Protein AF-A0A554LU98-F1 (afdb_monomer_lite)

Radius of gyration: 15.17 Å; chains: 1; bounding box: 36×26×36 Å

pLDDT: mean 88.23, std 13.75, range [38.62, 98.38]

Secondary structure (DSSP, 8-state):
----HHHHHHHHHTTS-HHHHHHHHHHTTTTTS----HHHHHHHHTS-HHHHHHHHHHHHHHHHHHHHTTTTHHHHHHHHHHHHHTTS---HHHHHHHHHHHHT----HHHHHHHHHHHHHH-SHHHHS--TT-

Foldseek 3Di:
DADDLLVLLCVLLVVDDPVLSVLCCQCLVQDPLHHDQLCRVCVVVVHDSVVSVVSPVVSLVSSLVVVVVVSCVVVVVVLQVVCVVVVQEDELVVSLVVVCVVRVHPDDSNSSSSNVVSCVSNVPSVVRGPHPDD

Sequence (134 aa):
MELNINQLANKLLGILNPRQRDILEKRFGLKDSKVMTLDALGKIYGVTRERVRQIEAGAIKELSFLIKEGVLSHFLNKVSEHLKNLGGIRRETLLLADLQMLLGESSSITFDNKVKFLLSLSGAVTKNFILIGI

Structure (mmCIF, N/CA/C/O backbone):
data_AF-A0A554LU98-F1
#
_entry.id   AF-A0A554LU98-F1
#
loop_
_atom_site.group_PDB
_atom_site.id
_atom_site.type_symbol
_atom_site.label_atom_id
_atom_site.label_alt_id
_atom_site.label_comp_id
_atom_site.label_asym_id
_atom_site.label_entity_id
_atom_site.label_seq_id
_atom_site.pdbx_PDB_ins_code
_atom_site.Cartn_x
_atom_site.Cartn_y
_atom_site.Cartn_z
_atom_site.occupancy
_atom_site.B_iso_or_equiv
_atom_site.auth_seq_id
_atom_site.auth_comp_id
_atom_site.auth_asym_id
_atom_site.auth_atom_id
_atom_site.pdbx_PDB_model_num
ATOM 1 N N . MET A 1 1 ? 18.413 -13.835 -4.265 1.00 52.75 1 MET A N 1
ATOM 2 C CA . MET A 1 1 ? 17.092 -14.325 -3.818 1.00 52.75 1 MET A CA 1
ATOM 3 C C . MET A 1 1 ? 16.078 -13.859 -4.844 1.00 52.75 1 MET A C 1
ATOM 5 O O . MET A 1 1 ? 16.103 -12.686 -5.203 1.00 52.75 1 MET A O 1
ATOM 9 N N . GLU A 1 2 ? 15.284 -14.771 -5.388 1.00 75.69 2 GLU A N 1
ATOM 10 C CA . GLU A 1 2 ? 14.278 -14.454 -6.401 1.00 75.69 2 GLU A CA 1
ATOM 11 C C . GLU A 1 2 ? 13.225 -13.493 -5.826 1.00 75.69 2 GLU A C 1
ATOM 13 O O . GLU A 1 2 ? 12.864 -13.584 -4.651 1.00 75.69 2 GLU A O 1
ATOM 18 N N . LEU A 1 3 ? 12.801 -12.498 -6.609 1.00 84.56 3 LEU A N 1
ATOM 19 C CA . LEU A 1 3 ? 11.841 -11.503 -6.135 1.00 84.56 3 LEU A CA 1
ATOM 20 C C . LEU A 1 3 ? 10.433 -12.088 -6.203 1.00 84.56 3 LEU A C 1
ATOM 22 O O . LEU A 1 3 ? 9.896 -12.228 -7.295 1.00 84.56 3 LEU A O 1
ATOM 26 N N . ASN A 1 4 ? 9.818 -12.341 -5.049 1.00 90.62 4 ASN A N 1
ATOM 27 C CA . ASN A 1 4 ? 8.422 -12.751 -4.974 1.00 90.62 4 ASN A CA 1
ATOM 28 C C . ASN A 1 4 ? 7.549 -11.647 -4.349 1.00 90.62 4 ASN A C 1
ATOM 30 O O . ASN A 1 4 ? 7.735 -11.261 -3.191 1.00 90.62 4 ASN A O 1
ATOM 34 N N . ILE A 1 5 ? 6.573 -11.148 -5.114 1.00 92.19 5 ILE A N 1
ATOM 35 C CA . ILE A 1 5 ? 5.699 -10.034 -4.702 1.00 92.19 5 ILE A CA 1
ATOM 36 C C . ILE A 1 5 ? 4.785 -10.431 -3.544 1.00 92.19 5 ILE A C 1
ATOM 38 O O . ILE A 1 5 ? 4.554 -9.631 -2.636 1.00 92.19 5 ILE A O 1
ATOM 42 N N . ASN A 1 6 ? 4.298 -11.673 -3.536 1.00 91.19 6 ASN A N 1
ATOM 43 C CA . ASN A 1 6 ? 3.436 -12.178 -2.473 1.00 91.19 6 ASN A CA 1
ATOM 44 C C . ASN A 1 6 ? 4.186 -12.227 -1.137 1.00 91.19 6 ASN A C 1
ATOM 46 O O . ASN A 1 6 ? 3.680 -11.747 -0.121 1.00 91.19 6 ASN A O 1
ATOM 50 N N . GLN A 1 7 ? 5.413 -12.749 -1.143 1.00 92.38 7 GLN A N 1
ATOM 51 C CA . GLN A 1 7 ? 6.263 -12.801 0.046 1.00 92.38 7 GLN A CA 1
ATOM 52 C C . GLN A 1 7 ? 6.659 -11.401 0.527 1.00 92.38 7 GLN A C 1
ATOM 54 O O . GLN A 1 7 ? 6.595 -11.133 1.727 1.00 92.38 7 GLN A O 1
ATOM 59 N N . LEU A 1 8 ? 7.011 -10.492 -0.388 1.00 93.38 8 LEU A N 1
ATOM 60 C CA . LEU A 1 8 ? 7.369 -9.114 -0.047 1.00 93.38 8 LEU A CA 1
ATOM 61 C C . LEU A 1 8 ? 6.198 -8.365 0.606 1.00 93.38 8 LEU A C 1
ATOM 63 O O . LEU A 1 8 ? 6.371 -7.762 1.666 1.00 93.38 8 LEU A O 1
ATOM 67 N N . ALA A 1 9 ? 5.002 -8.447 0.016 1.00 93.69 9 ALA A N 1
ATOM 68 C CA . ALA A 1 9 ? 3.799 -7.837 0.576 1.00 93.69 9 ALA A CA 1
ATOM 69 C C . ALA A 1 9 ? 3.460 -8.425 1.956 1.00 93.69 9 ALA A C 1
ATOM 71 O O . ALA A 1 9 ? 3.225 -7.676 2.901 1.00 93.69 9 ALA A O 1
ATOM 72 N N . ASN A 1 10 ? 3.510 -9.753 2.106 1.00 93.31 10 ASN A N 1
ATOM 73 C CA . ASN A 1 10 ? 3.251 -10.415 3.387 1.00 93.31 10 ASN A CA 1
ATOM 74 C C . ASN A 1 10 ? 4.273 -10.038 4.466 1.00 93.31 10 ASN A C 1
ATOM 76 O O . ASN A 1 10 ? 3.890 -9.851 5.618 1.00 93.31 10 ASN A O 1
ATOM 80 N N . LYS A 1 11 ? 5.554 -9.892 4.107 1.00 93.12 11 LYS A N 1
ATOM 81 C CA . LYS A 1 11 ? 6.606 -9.452 5.032 1.00 93.12 11 LYS A CA 1
ATOM 82 C C . LYS A 1 11 ? 6.334 -8.045 5.562 1.00 93.12 11 LYS A C 1
ATOM 84 O O . LYS A 1 11 ? 6.459 -7.817 6.759 1.00 93.12 11 LYS A O 1
ATOM 89 N N . LEU A 1 12 ? 5.940 -7.119 4.685 1.00 94.25 12 LEU A N 1
ATOM 90 C CA . LEU A 1 12 ? 5.595 -5.749 5.073 1.00 94.25 12 LEU A CA 1
ATO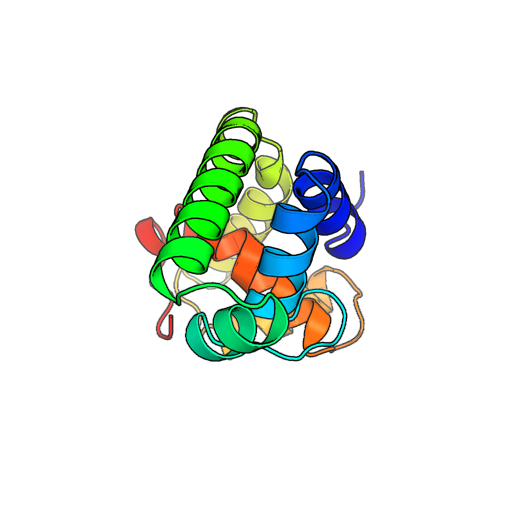M 91 C C . LEU A 1 12 ? 4.333 -5.709 5.936 1.00 94.25 12 LEU A C 1
ATOM 93 O O . LEU A 1 12 ? 4.330 -5.109 7.001 1.00 94.25 12 LEU A O 1
ATOM 97 N N . LEU A 1 13 ? 3.266 -6.384 5.513 1.00 95.38 13 LEU A N 1
ATOM 98 C CA . LEU A 1 13 ? 2.011 -6.414 6.267 1.00 95.38 13 LEU A CA 1
ATOM 99 C C . LEU A 1 13 ? 2.136 -7.162 7.601 1.00 95.38 13 LEU A C 1
ATOM 101 O O . LEU A 1 13 ? 1.357 -6.911 8.514 1.00 95.38 13 LEU A O 1
ATOM 105 N N . GLY A 1 14 ? 3.103 -8.074 7.721 1.00 95.19 14 GLY A N 1
ATOM 106 C CA . GLY A 1 14 ? 3.342 -8.873 8.920 1.00 95.19 14 GLY A CA 1
ATOM 107 C C . GLY A 1 14 ? 3.829 -8.080 10.133 1.00 95.19 14 GLY A C 1
ATOM 108 O O . GLY A 1 14 ? 3.703 -8.584 11.243 1.00 95.19 14 GLY A O 1
ATOM 109 N N . ILE A 1 15 ? 4.349 -6.861 9.947 1.00 94.69 15 ILE A N 1
ATOM 110 C CA . ILE A 1 15 ? 4.758 -6.003 11.073 1.00 94.69 15 ILE A CA 1
ATOM 111 C C . ILE A 1 15 ? 3.599 -5.222 11.694 1.00 94.69 15 ILE A C 1
ATOM 113 O O . ILE A 1 15 ? 3.714 -4.739 12.815 1.00 94.69 15 ILE A O 1
ATOM 117 N N . LEU A 1 16 ? 2.497 -5.084 10.959 1.00 97.25 16 LEU A N 1
ATOM 118 C CA . LEU A 1 16 ? 1.351 -4.302 11.386 1.00 97.25 16 LEU A CA 1
ATOM 119 C C . LEU A 1 16 ? 0.509 -5.097 12.373 1.00 97.25 16 LEU A C 1
ATOM 121 O O . LEU A 1 16 ? 0.390 -6.322 12.278 1.00 97.25 16 LEU A O 1
ATOM 125 N N . ASN A 1 17 ? -0.169 -4.388 13.274 1.00 97.44 17 ASN A N 1
ATOM 126 C CA . ASN A 1 17 ? -1.155 -5.051 14.114 1.00 97.44 17 ASN A CA 1
ATOM 127 C C . ASN A 1 17 ? -2.319 -5.609 13.259 1.00 97.44 17 ASN A C 1
ATOM 129 O O . ASN A 1 17 ? -2.574 -5.113 12.153 1.00 97.44 17 ASN A O 1
ATOM 133 N N . PRO A 1 18 ? -3.075 -6.609 13.756 1.00 97.56 18 PRO A N 1
ATOM 134 C CA . PRO A 1 18 ? -4.110 -7.275 12.964 1.00 97.56 18 PRO A CA 1
ATOM 135 C C . PRO A 1 18 ? -5.147 -6.323 12.358 1.00 97.56 18 PRO A C 1
ATOM 137 O O . PRO A 1 18 ? -5.586 -6.525 11.229 1.00 97.56 18 PRO A O 1
ATOM 140 N N . ARG A 1 19 ? -5.509 -5.251 13.075 1.00 96.88 19 ARG A N 1
ATOM 141 C CA . ARG A 1 19 ? -6.509 -4.279 12.615 1.00 96.88 19 ARG A CA 1
ATOM 142 C C . ARG A 1 19 ? -5.974 -3.396 11.490 1.00 96.88 19 ARG A C 1
ATOM 144 O O . ARG A 1 19 ? -6.683 -3.159 10.518 1.00 96.88 19 ARG A O 1
ATOM 151 N N . GLN A 1 20 ? -4.743 -2.909 11.616 1.00 97.88 20 GLN A N 1
ATOM 152 C CA . GLN A 1 20 ? -4.064 -2.149 10.565 1.00 97.88 20 GLN A CA 1
ATOM 153 C C . GLN A 1 20 ? -3.883 -2.996 9.311 1.00 97.88 20 GLN A C 1
ATOM 155 O O . GLN A 1 20 ? -4.212 -2.545 8.216 1.00 97.88 20 GLN A O 1
ATOM 160 N N . ARG A 1 21 ? -3.403 -4.232 9.482 1.00 97.81 21 ARG A N 1
ATOM 161 C CA . ARG A 1 21 ? -3.217 -5.181 8.390 1.00 97.81 21 ARG A CA 1
ATOM 162 C C . ARG A 1 21 ? -4.520 -5.433 7.638 1.00 97.81 21 ARG A C 1
ATOM 164 O O . ARG A 1 21 ? -4.534 -5.271 6.425 1.00 97.81 21 ARG A O 1
ATOM 171 N N . ASP A 1 22 ? -5.600 -5.776 8.338 1.00 97.69 22 ASP A N 1
ATOM 172 C CA . ASP A 1 22 ? -6.898 -6.058 7.709 1.00 97.69 22 ASP A CA 1
ATOM 173 C C . ASP A 1 22 ? -7.466 -4.818 6.993 1.00 97.69 22 ASP A C 1
ATOM 175 O O . ASP A 1 22 ? -7.952 -4.915 5.865 1.00 97.69 22 ASP A O 1
ATOM 179 N N . ILE A 1 23 ? -7.311 -3.623 7.586 1.00 97.44 23 ILE A N 1
ATOM 180 C CA . ILE A 1 23 ? -7.679 -2.357 6.934 1.00 97.44 23 ILE A CA 1
ATOM 181 C C . ILE A 1 23 ? -6.891 -2.152 5.638 1.00 97.44 23 ILE A C 1
ATOM 183 O O . ILE A 1 23 ? -7.510 -1.849 4.621 1.00 97.44 23 ILE A O 1
ATOM 187 N N . LEU A 1 24 ? -5.565 -2.331 5.631 1.00 97.06 24 LEU A N 1
ATOM 188 C CA . LEU A 1 24 ? -4.768 -2.173 4.408 1.00 97.06 24 LEU A CA 1
ATOM 189 C C . LEU A 1 24 ? -5.081 -3.262 3.372 1.00 97.06 24 LEU A C 1
ATOM 191 O O . LEU A 1 24 ? -5.238 -2.950 2.193 1.00 97.06 24 LEU A O 1
ATOM 195 N N . GLU A 1 25 ? -5.224 -4.522 3.791 1.00 97.25 25 GLU A N 1
ATOM 196 C CA . GLU A 1 25 ? -5.562 -5.629 2.891 1.00 97.25 25 GLU A CA 1
ATOM 197 C C . GLU A 1 25 ? -6.873 -5.358 2.143 1.00 97.25 25 GLU A C 1
ATOM 199 O O . GLU A 1 25 ? -6.912 -5.522 0.923 1.00 97.25 25 GLU A O 1
ATOM 204 N N . LYS A 1 26 ? -7.911 -4.871 2.839 1.00 97.38 26 LYS A N 1
ATOM 205 C CA . LYS A 1 26 ? -9.201 -4.502 2.230 1.00 97.38 26 LYS A CA 1
ATOM 206 C C . LYS A 1 26 ? -9.150 -3.179 1.468 1.00 97.38 26 LYS A C 1
ATOM 208 O O . LYS A 1 26 ? -9.762 -3.043 0.413 1.00 97.38 26 LYS A O 1
ATOM 213 N N . ARG A 1 27 ? -8.443 -2.170 1.984 1.00 95.94 27 ARG A N 1
ATOM 214 C CA . ARG A 1 27 ? -8.339 -0.853 1.335 1.00 95.94 27 ARG A CA 1
ATOM 215 C C . ARG A 1 27 ? -7.690 -0.969 -0.037 1.00 95.94 27 ARG A C 1
ATOM 217 O O . ARG A 1 27 ? -8.144 -0.298 -0.955 1.00 95.94 27 ARG A O 1
ATOM 224 N N . PHE A 1 28 ? -6.668 -1.811 -0.162 1.00 95.69 28 PHE A N 1
ATOM 225 C CA . PHE A 1 28 ? -5.867 -1.960 -1.375 1.00 95.69 28 PHE A CA 1
ATOM 226 C C . PHE A 1 28 ? -6.126 -3.277 -2.122 1.00 95.69 28 PHE A C 1
ATOM 228 O O . PHE A 1 28 ? -5.468 -3.533 -3.121 1.00 95.69 28 PHE A O 1
ATOM 235 N N . GLY A 1 29 ? -7.072 -4.115 -1.679 1.00 95.88 29 GLY A N 1
ATOM 236 C CA . GLY A 1 29 ? -7.423 -5.371 -2.353 1.00 95.88 29 GLY A CA 1
ATOM 237 C C . GLY A 1 29 ? -6.259 -6.365 -2.444 1.00 95.88 29 GLY A C 1
ATOM 238 O O . GLY A 1 29 ? -6.079 -7.014 -3.475 1.00 95.88 29 GLY A O 1
ATOM 239 N N . LEU A 1 30 ? -5.444 -6.462 -1.388 1.00 95.25 30 LEU A N 1
ATOM 240 C CA . LEU A 1 30 ? -4.182 -7.223 -1.370 1.00 95.25 30 LEU A CA 1
ATOM 241 C C . LEU A 1 30 ? -4.376 -8.728 -1.146 1.00 95.25 30 LEU A C 1
ATOM 243 O O . LEU A 1 30 ? -3.439 -9.505 -1.334 1.00 95.25 30 LEU A O 1
ATOM 247 N N . LYS A 1 31 ? -5.576 -9.143 -0.732 1.00 92.50 31 LYS A N 1
ATOM 248 C CA . LYS A 1 31 ? -5.901 -10.542 -0.427 1.00 92.50 31 LYS A CA 1
ATOM 249 C C . LYS A 1 31 ? -7.007 -11.105 -1.314 1.00 92.50 31 LYS A C 1
ATOM 251 O O . LYS A 1 31 ? -6.873 -12.220 -1.798 1.00 92.50 31 LYS A O 1
ATOM 256 N N . ASP A 1 32 ? -8.076 -10.345 -1.529 1.00 91.44 32 ASP A N 1
ATOM 257 C CA . ASP A 1 32 ? -9.292 -10.783 -2.226 1.00 91.44 32 ASP A CA 1
ATOM 258 C C . ASP A 1 32 ? -9.567 -10.005 -3.525 1.00 91.44 32 ASP A C 1
ATOM 260 O O . ASP A 1 32 ? -10.645 -10.126 -4.106 1.00 91.44 32 ASP A O 1
ATOM 264 N N . SER A 1 33 ? -8.599 -9.203 -3.985 1.00 92.94 33 SER A N 1
ATOM 265 C CA . SER A 1 33 ? -8.704 -8.303 -5.145 1.00 92.94 33 SER A CA 1
ATOM 266 C C . SER A 1 33 ? -9.715 -7.159 -5.006 1.00 92.94 33 SER A C 1
ATOM 268 O O . SER A 1 33 ? -9.822 -6.344 -5.924 1.00 92.94 33 SER A O 1
ATOM 270 N N . LYS A 1 34 ? -10.453 -7.055 -3.894 1.00 93.81 34 LYS A N 1
ATOM 271 C CA . LYS A 1 34 ? -11.521 -6.064 -3.728 1.00 93.81 34 LYS A CA 1
ATOM 272 C C . LYS A 1 34 ? -11.008 -4.847 -2.971 1.00 93.81 34 LYS A C 1
ATOM 274 O O . LYS A 1 34 ? -10.665 -4.919 -1.799 1.00 93.81 34 LYS A O 1
ATOM 279 N N . VAL A 1 35 ? -10.996 -3.707 -3.652 1.00 93.69 35 VAL A N 1
ATOM 280 C CA . VAL A 1 35 ? -10.653 -2.407 -3.067 1.00 93.69 35 VAL A CA 1
ATOM 281 C C . VAL A 1 35 ? -11.873 -1.848 -2.337 1.00 93.69 35 VAL A C 1
ATOM 283 O O . VAL A 1 35 ? -12.954 -1.728 -2.913 1.00 93.69 35 VAL A O 1
ATOM 286 N N . MET A 1 36 ? -11.701 -1.470 -1.073 1.00 95.69 36 MET A N 1
ATOM 287 C CA . MET A 1 36 ? -12.747 -0.844 -0.260 1.00 95.69 36 MET A CA 1
ATOM 288 C C . MET A 1 36 ? -12.447 0.628 0.006 1.00 95.69 36 MET A C 1
ATOM 290 O O . MET A 1 36 ? -11.288 1.019 0.105 1.00 95.69 36 MET A O 1
ATOM 294 N N . THR A 1 37 ? -13.478 1.459 0.161 1.00 97.06 37 THR A N 1
ATOM 295 C CA . THR A 1 37 ? -13.319 2.868 0.560 1.00 97.06 37 THR A CA 1
ATOM 296 C C . THR A 1 37 ? -13.200 3.004 2.080 1.00 97.06 37 THR A C 1
ATOM 298 O O . THR A 1 37 ? -13.650 2.139 2.831 1.00 97.06 37 THR A O 1
ATOM 301 N N . LEU A 1 38 ? -12.652 4.129 2.555 1.00 96.69 38 LEU A N 1
ATOM 302 C CA . LEU A 1 38 ? -12.612 4.451 3.989 1.00 96.69 38 LEU A CA 1
ATOM 303 C C . LEU A 1 38 ? -14.009 4.450 4.635 1.00 96.69 38 LEU A C 1
ATOM 305 O O . LEU A 1 38 ? -14.148 4.060 5.789 1.00 96.69 38 LEU A O 1
ATOM 309 N N . ASP A 1 39 ? -15.033 4.884 3.895 1.00 97.81 39 ASP A N 1
ATOM 310 C CA . ASP A 1 39 ? -16.423 4.887 4.366 1.00 97.81 39 ASP A CA 1
ATOM 311 C C . ASP A 1 39 ? -16.975 3.463 4.518 1.00 97.81 39 ASP A C 1
ATOM 313 O O . ASP A 1 39 ? -17.535 3.118 5.557 1.00 97.81 39 ASP A O 1
ATOM 317 N N . ALA A 1 40 ? -16.744 2.601 3.520 1.00 98.06 40 ALA A N 1
ATOM 318 C CA . ALA A 1 40 ? -17.157 1.201 3.575 1.00 98.06 40 ALA A CA 1
ATOM 319 C C . ALA A 1 40 ? -16.475 0.452 4.731 1.00 98.06 40 ALA A C 1
ATOM 321 O O . ALA A 1 40 ? -17.127 -0.295 5.459 1.00 98.06 40 ALA A O 1
ATOM 322 N N . LEU A 1 41 ? -15.180 0.696 4.947 1.00 98.00 41 LEU A N 1
ATOM 323 C CA . LEU A 1 41 ? -14.455 0.150 6.094 1.00 98.00 41 LEU A CA 1
ATOM 324 C C . LEU A 1 41 ? -14.985 0.718 7.416 1.00 98.00 41 LEU A C 1
ATOM 326 O O . LEU A 1 41 ? -15.139 -0.031 8.375 1.00 98.00 41 LEU A O 1
ATOM 330 N N . GLY A 1 42 ? -15.324 2.009 7.466 1.00 98.06 42 GLY A N 1
ATOM 331 C CA . GLY A 1 42 ? -15.927 2.628 8.647 1.00 98.06 42 GLY A CA 1
ATOM 332 C C . GLY A 1 42 ? -17.201 1.901 9.073 1.00 98.06 42 GLY A C 1
ATOM 333 O O . GLY A 1 42 ? -17.332 1.507 10.231 1.00 98.06 42 GLY A O 1
ATOM 334 N N . LYS A 1 43 ? -18.077 1.605 8.106 1.00 98.12 43 LYS A N 1
ATOM 335 C CA . LYS A 1 43 ? -19.298 0.813 8.323 1.00 98.12 43 LYS A CA 1
ATOM 336 C C . LYS A 1 43 ? -1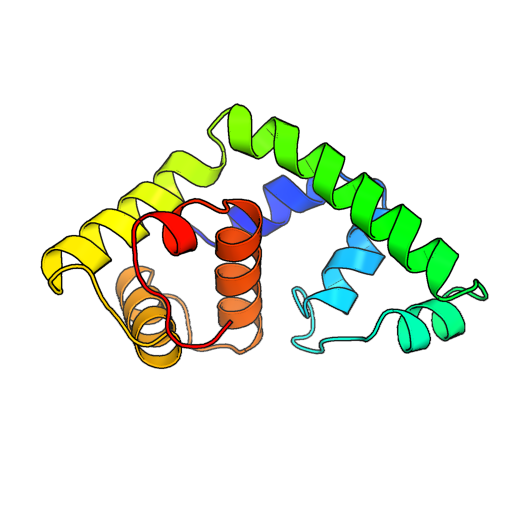8.994 -0.602 8.827 1.00 98.12 43 LYS A C 1
ATOM 338 O O . LYS A 1 43 ? -19.621 -1.035 9.785 1.00 98.12 43 LYS A O 1
ATOM 343 N N . ILE A 1 44 ? -18.011 -1.295 8.242 1.00 96.94 44 ILE A N 1
ATOM 344 C CA . ILE A 1 44 ? -17.621 -2.660 8.650 1.00 96.94 44 ILE A CA 1
ATOM 345 C C . ILE A 1 44 ? -17.114 -2.713 10.093 1.00 96.94 44 ILE A C 1
ATOM 347 O O . ILE A 1 44 ? -17.477 -3.618 10.837 1.00 96.94 44 ILE A O 1
ATOM 351 N N . TYR A 1 45 ? -16.274 -1.759 10.498 1.00 97.06 45 TYR A N 1
ATOM 352 C CA . TYR A 1 45 ? -15.672 -1.759 11.836 1.00 97.06 45 TYR A CA 1
ATOM 353 C C . TYR A 1 45 ? -16.470 -0.959 12.872 1.00 97.06 45 TYR A C 1
ATOM 355 O O . TYR A 1 45 ? -15.981 -0.793 13.991 1.00 97.06 45 TYR A O 1
ATOM 363 N N . GLY A 1 46 ? -17.643 -0.421 12.516 1.00 97.81 46 GLY A N 1
ATOM 364 C CA . GLY A 1 46 ? -18.452 0.410 13.411 1.00 97.81 46 GLY A CA 1
ATOM 365 C C . GLY A 1 46 ? -17.741 1.690 13.864 1.00 97.81 46 GLY A C 1
ATOM 366 O O . GLY A 1 46 ? -17.877 2.103 15.012 1.00 97.81 46 GLY A O 1
ATOM 367 N N . VAL A 1 47 ? -16.934 2.303 12.992 1.00 97.94 47 VAL A N 1
ATOM 368 C CA . VAL A 1 47 ? -16.190 3.537 13.285 1.00 97.94 47 VAL A CA 1
ATOM 369 C C . VAL A 1 47 ? -16.389 4.585 12.196 1.00 97.94 47 VAL A C 1
ATOM 371 O O . VAL A 1 47 ? -16.798 4.294 11.076 1.00 97.94 47 VAL A O 1
ATOM 374 N N . THR A 1 48 ? -16.060 5.836 12.504 1.00 98.25 48 THR A N 1
ATOM 375 C CA . THR A 1 48 ? -16.126 6.908 11.508 1.00 98.25 48 THR A CA 1
ATOM 376 C C . THR A 1 48 ? -15.090 6.704 10.400 1.00 98.25 48 THR A C 1
ATOM 378 O O . THR A 1 48 ? -14.012 6.142 10.619 1.00 98.25 48 THR A O 1
ATOM 381 N N . ARG A 1 49 ? -15.376 7.249 9.210 1.00 98.25 49 ARG A N 1
ATOM 382 C CA . ARG A 1 49 ? -14.418 7.338 8.094 1.00 98.25 49 ARG A CA 1
ATOM 383 C C . ARG A 1 49 ? -13.068 7.911 8.544 1.00 98.25 49 ARG A C 1
ATOM 385 O O . ARG A 1 49 ? -12.017 7.410 8.153 1.00 98.25 49 ARG A O 1
ATOM 392 N N . GLU A 1 50 ? -13.102 8.945 9.383 1.00 98.12 50 GLU A N 1
ATOM 393 C CA . GLU A 1 50 ? -11.899 9.595 9.904 1.00 98.12 50 GLU A CA 1
ATOM 394 C C . GLU A 1 50 ? -11.087 8.662 10.806 1.00 98.12 50 GLU A C 1
ATOM 396 O O . GLU A 1 50 ? -9.861 8.621 10.712 1.00 98.12 50 GLU A O 1
ATOM 401 N N . ARG A 1 51 ? -11.748 7.833 11.622 1.00 98.06 51 ARG A N 1
ATOM 402 C CA . ARG A 1 51 ? -11.043 6.843 12.436 1.00 98.06 51 ARG A CA 1
ATOM 403 C C . ARG A 1 51 ? -10.322 5.806 11.576 1.00 98.06 51 ARG A C 1
ATOM 405 O O . ARG A 1 51 ? -9.192 5.449 11.899 1.00 98.06 51 ARG A O 1
ATOM 412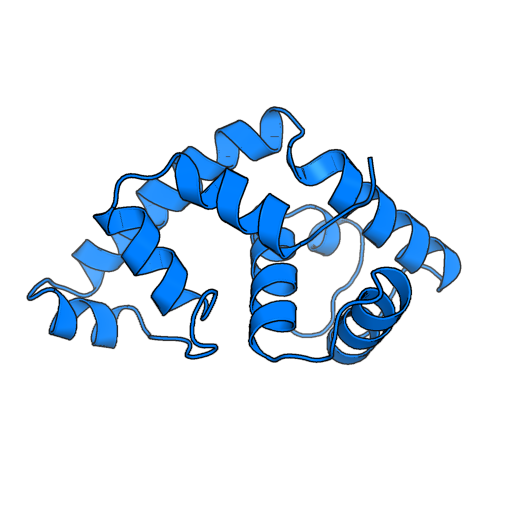 N N . VAL A 1 52 ? -10.928 5.352 10.476 1.00 98.31 52 VAL A N 1
ATOM 413 C CA . VAL A 1 52 ? -10.247 4.460 9.518 1.00 98.31 52 VAL A CA 1
ATOM 414 C C . VAL A 1 52 ? -9.045 5.161 8.889 1.00 98.31 52 VAL A C 1
ATOM 416 O O . VAL A 1 52 ? -7.963 4.581 8.859 1.00 98.31 52 VAL A O 1
ATOM 419 N N . ARG A 1 53 ? -9.198 6.424 8.465 1.00 97.56 53 ARG A N 1
ATOM 420 C CA . ARG A 1 53 ? -8.102 7.224 7.893 1.00 97.56 53 ARG A CA 1
ATOM 421 C C . ARG A 1 53 ? -6.910 7.331 8.847 1.00 97.56 53 ARG A C 1
ATOM 423 O O . ARG A 1 53 ? -5.768 7.208 8.418 1.00 97.56 53 ARG A O 1
ATOM 430 N N . GLN A 1 54 ? -7.165 7.540 10.138 1.00 98.38 54 GLN A N 1
ATOM 431 C CA . GLN A 1 54 ? -6.116 7.589 11.161 1.00 98.38 54 GLN A CA 1
ATOM 432 C C . GLN A 1 54 ? -5.379 6.253 11.299 1.00 98.38 54 GLN A C 1
ATOM 434 O O . GLN A 1 54 ? -4.155 6.242 11.407 1.00 98.38 54 GLN A O 1
ATOM 439 N N . ILE A 1 55 ? -6.109 5.132 11.284 1.00 98.00 55 ILE A N 1
ATOM 440 C CA . ILE A 1 55 ? -5.502 3.798 11.375 1.00 98.00 55 ILE A CA 1
ATOM 441 C C . ILE A 1 55 ? -4.664 3.502 10.125 1.00 98.00 55 ILE A C 1
ATOM 443 O O . ILE A 1 55 ? -3.534 3.036 10.257 1.00 98.00 55 ILE A O 1
ATOM 447 N N . GLU A 1 56 ? -5.179 3.826 8.935 1.00 96.44 56 GLU A N 1
ATOM 448 C CA . GLU A 1 56 ? -4.451 3.712 7.664 1.00 96.44 56 GLU A CA 1
ATOM 449 C C . GLU A 1 56 ? -3.160 4.543 7.694 1.00 96.44 56 GLU A C 1
ATOM 451 O O . GLU A 1 56 ? -2.082 4.019 7.424 1.00 96.44 56 GLU A O 1
ATOM 456 N N . ALA A 1 57 ? -3.239 5.813 8.106 1.00 95.38 57 ALA A N 1
ATOM 457 C CA . ALA A 1 57 ? -2.075 6.689 8.207 1.00 95.38 57 ALA A CA 1
ATOM 458 C C . ALA A 1 57 ? -1.033 6.170 9.213 1.00 95.38 57 ALA A C 1
ATOM 460 O O . ALA A 1 57 ? 0.167 6.236 8.944 1.00 95.38 57 ALA A O 1
ATOM 461 N N . GLY A 1 58 ? -1.475 5.625 10.352 1.00 96.00 58 GLY A N 1
ATOM 462 C CA . GLY A 1 58 ? -0.594 4.973 11.322 1.00 96.00 58 GLY A CA 1
ATOM 463 C C . GLY A 1 58 ? 0.126 3.764 10.724 1.00 96.00 58 GLY A C 1
ATOM 464 O O . GLY A 1 58 ? 1.344 3.659 10.840 1.00 96.00 58 GLY A O 1
ATOM 465 N N . ALA A 1 59 ? -0.603 2.909 10.004 1.00 96.62 59 ALA A N 1
ATOM 466 C CA . ALA A 1 59 ? -0.036 1.740 9.340 1.00 96.62 59 ALA A CA 1
ATOM 467 C C . ALA A 1 59 ? 0.988 2.127 8.259 1.00 96.62 59 ALA A C 1
ATOM 469 O O . ALA A 1 59 ? 2.095 1.599 8.232 1.00 96.62 59 ALA A O 1
ATOM 470 N N . ILE A 1 60 ? 0.662 3.101 7.401 1.00 94.25 60 ILE A N 1
ATOM 471 C CA . ILE A 1 60 ? 1.588 3.608 6.375 1.00 94.25 60 ILE A CA 1
ATOM 472 C C . ILE A 1 60 ? 2.849 4.190 7.024 1.00 94.25 60 ILE A C 1
ATOM 474 O O . ILE A 1 60 ? 3.956 3.967 6.533 1.00 94.25 60 ILE A O 1
ATOM 478 N N . LYS A 1 61 ? 2.709 4.903 8.149 1.00 93.56 61 LYS A N 1
ATOM 479 C CA . LYS A 1 61 ? 3.853 5.434 8.898 1.00 93.56 61 LYS A CA 1
ATOM 480 C C . LYS A 1 61 ? 4.759 4.311 9.404 1.00 93.56 61 LYS A C 1
ATOM 482 O O . LYS A 1 61 ? 5.972 4.428 9.255 1.00 93.56 61 LYS A O 1
ATOM 487 N N . GLU A 1 62 ? 4.202 3.231 9.942 1.00 94.19 62 GLU A N 1
ATOM 488 C CA . GLU A 1 62 ? 4.976 2.056 10.364 1.00 94.19 62 GLU A CA 1
ATOM 489 C C . GLU A 1 62 ? 5.707 1.397 9.185 1.00 94.19 62 GLU A C 1
ATOM 491 O O . GLU A 1 62 ? 6.917 1.176 9.249 1.00 94.19 62 GLU A O 1
ATOM 496 N N . LEU A 1 63 ? 5.014 1.191 8.060 1.00 94.19 63 LEU A N 1
ATOM 497 C CA . LEU A 1 63 ? 5.627 0.659 6.840 1.00 94.19 63 LEU A CA 1
ATOM 498 C C . LEU A 1 63 ? 6.750 1.563 6.310 1.00 94.19 63 LEU A C 1
ATOM 500 O O . LEU A 1 63 ? 7.750 1.060 5.800 1.00 94.19 63 LEU A O 1
ATOM 504 N N . SER A 1 64 ? 6.631 2.887 6.462 1.00 90.50 64 SER A N 1
ATOM 505 C CA . SER A 1 64 ? 7.638 3.843 5.983 1.00 90.50 64 SER A CA 1
ATOM 506 C C . SER A 1 64 ? 9.024 3.636 6.599 1.00 90.50 64 SER A C 1
ATOM 508 O O . SER A 1 64 ? 10.025 3.905 5.936 1.00 90.50 64 SER A O 1
ATOM 510 N N . PHE A 1 65 ? 9.106 3.120 7.830 1.00 89.69 65 PHE A N 1
ATOM 511 C CA . PHE A 1 65 ? 10.389 2.794 8.451 1.00 89.69 65 PHE A CA 1
ATOM 512 C C . PHE A 1 65 ? 11.073 1.641 7.714 1.00 89.69 65 PHE A C 1
ATOM 514 O O . PHE A 1 65 ? 12.226 1.772 7.325 1.00 89.69 65 PHE A O 1
ATOM 521 N N . LEU A 1 66 ? 10.347 0.569 7.391 1.00 89.19 66 LEU A N 1
ATOM 522 C CA . LEU A 1 66 ? 10.900 -0.563 6.634 1.00 89.19 66 LEU A CA 1
ATOM 523 C C . LEU A 1 66 ? 11.358 -0.184 5.224 1.00 89.19 66 LEU A C 1
ATOM 525 O O . LEU A 1 66 ? 12.303 -0.759 4.686 1.00 89.19 66 LEU A O 1
ATOM 529 N N . ILE A 1 67 ? 10.678 0.780 4.607 1.00 87.38 67 ILE A N 1
ATOM 530 C CA . ILE A 1 67 ? 11.056 1.278 3.284 1.00 87.38 67 ILE A CA 1
ATOM 531 C C . ILE A 1 67 ? 12.401 2.002 3.359 1.00 87.38 67 ILE A C 1
ATOM 533 O O . ILE A 1 67 ? 13.239 1.798 2.482 1.00 87.38 67 ILE A O 1
ATOM 537 N N . LYS A 1 68 ? 12.633 2.787 4.422 1.00 87.31 68 LYS A N 1
ATOM 538 C CA . LYS A 1 68 ? 13.927 3.438 4.686 1.00 87.31 68 LYS A CA 1
ATOM 539 C C . LYS A 1 68 ? 15.038 2.426 4.957 1.00 87.31 68 LYS A C 1
ATOM 541 O O . LYS A 1 68 ? 16.142 2.621 4.469 1.00 87.31 68 LYS A O 1
ATOM 546 N N . GLU A 1 69 ? 14.716 1.312 5.612 1.00 89.56 69 GLU A N 1
ATOM 547 C CA . GLU A 1 69 ? 15.629 0.172 5.799 1.00 89.56 69 GLU A CA 1
ATOM 548 C C . GLU A 1 69 ? 15.889 -0.628 4.504 1.00 89.56 69 GLU A C 1
ATOM 550 O O . GLU A 1 69 ? 16.547 -1.666 4.514 1.00 89.56 69 GLU A O 1
ATOM 555 N N . GLY A 1 70 ? 15.360 -0.186 3.359 1.00 89.94 70 GLY A N 1
ATOM 556 C CA . GLY A 1 70 ? 15.675 -0.774 2.062 1.00 89.94 70 GLY A CA 1
ATOM 557 C C . GLY A 1 70 ? 14.956 -2.090 1.773 1.00 89.94 70 GLY A C 1
ATOM 558 O O . GLY A 1 70 ? 15.334 -2.781 0.828 1.00 89.94 70 GLY A O 1
ATOM 559 N N . VAL A 1 71 ? 13.886 -2.437 2.500 1.00 91.19 71 VAL A N 1
ATOM 560 C CA . VAL A 1 71 ? 13.115 -3.675 2.251 1.00 91.19 71 VAL A CA 1
ATOM 561 C C . VAL A 1 71 ? 12.562 -3.733 0.819 1.00 91.19 71 VAL A C 1
ATOM 563 O O . VAL A 1 71 ? 12.484 -4.811 0.231 1.00 91.19 71 VAL A O 1
ATOM 566 N N . LEU A 1 72 ? 12.227 -2.580 0.229 1.00 91.31 72 LEU A N 1
ATOM 567 C CA . LEU A 1 72 ? 11.757 -2.476 -1.157 1.00 91.31 72 LEU A CA 1
ATOM 568 C C . LEU A 1 72 ? 12.879 -2.341 -2.197 1.00 91.31 72 LEU A C 1
ATOM 570 O O . LEU A 1 72 ? 12.585 -2.379 -3.388 1.00 91.31 72 LEU A O 1
ATOM 574 N N . SER A 1 73 ? 14.143 -2.189 -1.793 1.00 91.06 73 SER A N 1
ATOM 575 C CA . SER A 1 73 ? 15.251 -1.847 -2.703 1.00 91.06 73 SER A CA 1
ATOM 576 C C . SER A 1 73 ? 15.359 -2.796 -3.898 1.00 91.06 73 SER A C 1
ATOM 578 O O . SER A 1 73 ? 15.401 -2.345 -5.037 1.00 91.06 73 SER A O 1
ATOM 580 N N . HIS A 1 74 ? 15.310 -4.108 -3.665 1.00 91.75 74 HIS A N 1
ATOM 581 C CA . HIS A 1 74 ? 15.384 -5.105 -4.733 1.00 91.75 74 HIS A CA 1
ATOM 582 C C . HIS A 1 74 ? 14.215 -4.991 -5.727 1.00 91.75 74 HIS A C 1
ATOM 584 O O . HIS A 1 74 ? 14.431 -5.041 -6.936 1.00 91.75 74 HIS A O 1
ATOM 590 N N . PHE A 1 75 ? 12.990 -4.777 -5.232 1.00 92.44 75 PHE A N 1
ATOM 591 C CA . PHE A 1 75 ? 11.816 -4.549 -6.080 1.00 92.44 75 PHE A CA 1
ATOM 592 C C . PHE A 1 75 ? 11.955 -3.261 -6.896 1.00 92.44 75 PHE A C 1
ATOM 594 O O . PHE A 1 75 ? 11.785 -3.281 -8.113 1.00 92.44 75 PHE A O 1
ATOM 601 N N . LEU A 1 76 ? 12.327 -2.155 -6.250 1.00 90.75 76 LEU A N 1
ATOM 602 C CA . LEU A 1 76 ? 12.462 -0.853 -6.903 1.00 90.75 76 LEU A CA 1
ATOM 603 C C . LEU A 1 76 ? 13.596 -0.830 -7.926 1.00 90.75 76 LEU A C 1
ATOM 605 O O . LEU A 1 76 ? 13.447 -0.197 -8.968 1.00 90.75 76 LEU A O 1
ATOM 609 N N . ASN A 1 77 ? 14.692 -1.542 -7.664 1.00 90.94 77 ASN A N 1
ATOM 610 C CA . ASN A 1 77 ? 15.794 -1.688 -8.608 1.00 90.94 77 ASN A CA 1
ATOM 611 C C . ASN A 1 77 ? 15.340 -2.438 -9.859 1.00 90.94 77 ASN A C 1
ATOM 613 O O . ASN A 1 77 ? 15.553 -1.926 -10.952 1.00 90.94 77 ASN A O 1
ATOM 617 N N . LYS A 1 78 ? 14.628 -3.567 -9.711 1.00 91.19 78 LYS A N 1
ATOM 618 C CA . LYS A 1 78 ? 14.064 -4.292 -10.862 1.00 91.19 78 LYS A CA 1
ATOM 619 C C . LYS A 1 78 ? 13.112 -3.424 -11.683 1.00 91.19 78 LYS A C 1
ATOM 621 O O . LYS A 1 78 ? 13.216 -3.387 -12.904 1.00 91.19 78 LYS A O 1
ATOM 626 N N . VAL A 1 79 ? 12.204 -2.701 -11.022 1.00 90.81 79 VAL A N 1
ATOM 627 C CA . VAL A 1 79 ? 11.270 -1.792 -11.709 1.00 90.81 79 VAL A CA 1
ATOM 628 C C . VAL A 1 79 ? 12.029 -0.676 -12.431 1.00 90.81 79 VAL A C 1
ATOM 630 O O . VAL A 1 79 ? 11.743 -0.387 -13.588 1.00 90.81 79 VAL A O 1
ATOM 633 N N . SER A 1 80 ? 13.015 -0.064 -11.775 1.00 89.88 80 SER A N 1
ATOM 634 C CA . SER A 1 80 ? 13.792 1.043 -12.345 1.00 89.88 80 SER A CA 1
ATOM 635 C C . SER A 1 80 ? 14.665 0.599 -13.517 1.00 89.88 80 SER A C 1
ATOM 637 O O . SER A 1 80 ? 14.780 1.327 -14.496 1.00 89.88 80 SER A O 1
ATOM 639 N N . GLU A 1 81 ? 15.286 -0.574 -13.429 1.00 90.69 81 GLU A N 1
ATOM 640 C CA . GLU A 1 81 ? 16.0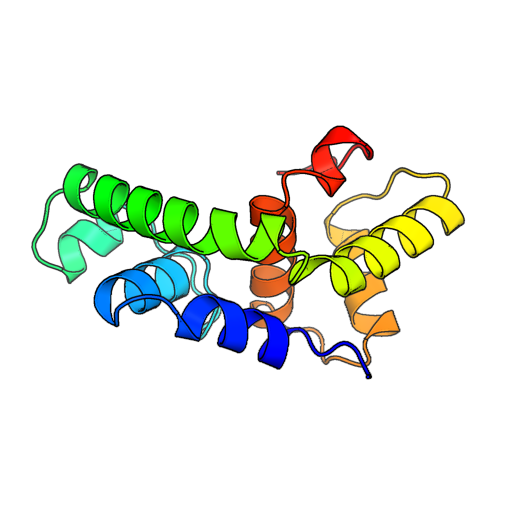73 -1.174 -14.508 1.00 90.69 81 GLU A CA 1
ATOM 641 C C . GLU A 1 81 ? 15.194 -1.478 -15.721 1.00 90.69 81 GLU A C 1
ATOM 643 O O . GLU A 1 81 ? 15.517 -1.074 -16.837 1.00 90.69 81 GLU A O 1
ATOM 648 N N . HIS A 1 82 ? 14.026 -2.081 -15.492 1.00 90.94 82 HIS A N 1
ATOM 649 C CA . HIS A 1 82 ? 13.056 -2.337 -16.551 1.00 90.94 82 HIS A CA 1
ATOM 650 C C . HIS A 1 82 ? 12.581 -1.046 -17.228 1.00 90.94 82 HIS A C 1
ATOM 652 O O . HIS A 1 82 ? 12.599 -0.939 -18.451 1.00 90.94 82 HIS A O 1
ATOM 658 N N . LEU A 1 83 ? 12.226 -0.023 -16.445 1.00 90.12 83 LEU A N 1
ATOM 659 C CA . LEU A 1 83 ? 11.835 1.277 -16.992 1.00 90.12 83 LEU A CA 1
ATOM 660 C C . LEU A 1 83 ? 12.968 1.921 -17.794 1.00 90.12 83 LEU A C 1
ATOM 662 O O . LEU A 1 83 ? 12.708 2.428 -18.881 1.00 90.12 83 LEU A O 1
ATOM 666 N N . LYS A 1 84 ? 14.217 1.872 -17.314 1.00 90.25 84 LYS A N 1
ATOM 667 C CA . LYS A 1 84 ? 15.385 2.387 -18.052 1.00 90.25 84 LYS A CA 1
ATOM 668 C C . LYS A 1 84 ? 15.556 1.696 -19.404 1.00 90.25 84 LYS A C 1
ATOM 670 O O . LYS A 1 84 ? 15.768 2.386 -20.398 1.00 90.25 84 LYS A O 1
ATOM 675 N N . ASN A 1 85 ? 15.381 0.377 -19.459 1.00 90.44 85 ASN A N 1
ATOM 676 C CA . ASN A 1 85 ? 15.450 -0.3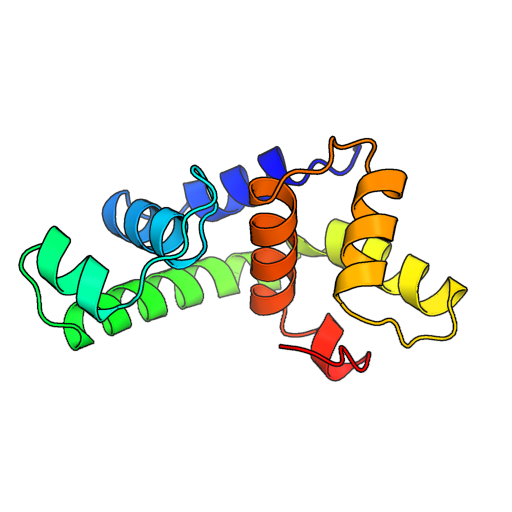91 -20.706 1.00 90.44 85 ASN A CA 1
ATOM 677 C C . ASN A 1 85 ? 14.349 0.000 -21.708 1.00 90.44 85 ASN A C 1
ATOM 679 O O . ASN A 1 85 ? 14.510 -0.190 -22.909 1.00 90.44 85 ASN A O 1
ATOM 683 N N . LEU A 1 86 ? 13.251 0.587 -21.223 1.00 88.38 86 LEU A N 1
ATOM 684 C CA . LEU A 1 86 ? 12.129 1.080 -22.024 1.00 88.38 86 LEU A CA 1
ATOM 685 C C . LEU A 1 86 ? 12.155 2.602 -22.262 1.00 88.38 86 LEU A C 1
ATOM 687 O O . LEU A 1 86 ? 11.156 3.166 -22.705 1.00 88.38 86 LEU A O 1
ATOM 691 N N . GLY A 1 87 ? 13.263 3.288 -21.961 1.00 85.56 87 GLY A N 1
ATOM 692 C CA . GLY A 1 87 ? 13.389 4.740 -22.156 1.00 85.56 87 GLY A CA 1
ATOM 693 C C . GLY A 1 87 ? 12.821 5.598 -21.017 1.00 85.56 87 GLY A C 1
ATOM 694 O O . GLY A 1 87 ? 12.650 6.803 -21.174 1.00 85.56 87 GLY A O 1
ATOM 695 N N . GLY A 1 88 ? 12.533 5.000 -19.860 1.00 82.56 88 GLY A N 1
ATOM 696 C CA . GLY A 1 88 ? 12.194 5.685 -18.609 1.00 82.56 88 GLY A CA 1
ATOM 697 C C . GLY A 1 88 ? 10.713 6.020 -18.408 1.00 82.56 88 GLY A C 1
ATOM 698 O O . GLY A 1 88 ? 10.329 6.420 -17.314 1.00 82.56 88 GLY A O 1
ATOM 699 N N . ILE A 1 89 ? 9.844 5.848 -19.404 1.00 83.12 89 ILE A N 1
ATOM 700 C CA . ILE A 1 89 ? 8.411 6.152 -19.268 1.00 83.12 89 ILE A CA 1
ATOM 701 C C . ILE A 1 89 ? 7.590 4.957 -19.736 1.00 83.12 89 ILE A C 1
ATOM 703 O O . ILE A 1 89 ? 7.796 4.424 -20.824 1.00 83.12 89 ILE A O 1
ATOM 707 N N . ARG A 1 90 ? 6.620 4.543 -18.916 1.00 87.44 90 ARG A N 1
ATOM 708 C CA . ARG A 1 90 ? 5.733 3.422 -19.233 1.00 87.44 90 ARG A CA 1
ATOM 709 C C . ARG A 1 90 ? 4.338 3.680 -18.683 1.00 87.44 90 ARG A C 1
ATOM 711 O O . ARG A 1 90 ? 4.177 4.129 -17.551 1.00 87.44 90 ARG A O 1
ATOM 718 N N . ARG A 1 91 ? 3.318 3.360 -19.484 1.00 85.81 91 ARG A N 1
ATOM 719 C CA . ARG A 1 91 ? 1.925 3.348 -19.019 1.00 85.81 91 ARG A CA 1
ATOM 720 C C . ARG A 1 91 ? 1.778 2.299 -17.922 1.00 85.81 91 ARG A C 1
ATOM 722 O O . ARG A 1 91 ? 2.260 1.183 -18.094 1.00 85.81 91 ARG A O 1
ATOM 729 N N . GLU A 1 92 ? 1.056 2.627 -16.856 1.00 85.44 92 GLU A N 1
ATOM 730 C CA . GLU A 1 92 ? 0.866 1.732 -15.709 1.00 85.44 92 GLU A CA 1
ATOM 731 C C . GLU A 1 92 ? 0.382 0.336 -16.122 1.00 85.44 92 GLU A C 1
ATOM 733 O O . GLU A 1 92 ? 0.981 -0.659 -15.735 1.00 85.44 92 GLU A O 1
ATOM 738 N N . THR A 1 93 ? -0.641 0.247 -16.977 1.00 87.19 93 THR A N 1
ATOM 739 C CA . THR A 1 93 ? -1.182 -1.043 -17.436 1.00 87.19 93 THR A CA 1
ATOM 740 C C . THR A 1 93 ? -0.142 -1.901 -18.155 1.00 87.19 93 THR A C 1
ATOM 742 O O . THR A 1 93 ? -0.144 -3.117 -18.005 1.00 87.19 93 THR A O 1
ATOM 745 N N . LEU A 1 94 ? 0.754 -1.273 -18.924 1.00 90.81 94 LEU A N 1
ATOM 746 C CA . LEU A 1 94 ? 1.838 -1.975 -19.607 1.00 90.81 94 LEU A CA 1
ATOM 747 C C . LEU A 1 94 ? 2.940 -2.365 -18.624 1.00 90.81 94 LEU A C 1
ATOM 749 O O . LEU A 1 94 ? 3.434 -3.478 -18.699 1.00 90.81 94 LEU A O 1
ATOM 753 N N . LEU A 1 95 ? 3.280 -1.492 -17.670 1.00 90.38 95 LEU A N 1
ATOM 754 C CA . LEU A 1 95 ? 4.258 -1.808 -16.630 1.00 90.38 95 LEU A CA 1
ATOM 755 C C . LEU A 1 95 ? 3.817 -3.018 -15.796 1.00 90.38 95 LEU A C 1
ATOM 757 O O . LEU A 1 95 ? 4.636 -3.878 -15.497 1.00 90.38 95 LEU A O 1
ATOM 761 N N . LEU A 1 96 ? 2.535 -3.106 -15.436 1.00 91.00 96 LEU A N 1
ATOM 762 C CA . LEU A 1 96 ? 1.997 -4.255 -14.704 1.00 91.00 96 LEU A CA 1
ATOM 763 C C . LEU A 1 96 ? 2.134 -5.545 -15.516 1.00 91.00 96 LEU A C 1
ATOM 765 O O . LEU A 1 96 ? 2.654 -6.526 -14.994 1.00 91.00 96 LEU A O 1
ATOM 769 N N . ALA A 1 97 ? 1.746 -5.523 -16.794 1.00 91.94 97 ALA A N 1
ATOM 770 C CA . ALA A 1 97 ? 1.895 -6.671 -17.686 1.00 91.94 97 ALA A CA 1
ATOM 771 C C . ALA A 1 97 ? 3.367 -7.087 -17.850 1.00 91.94 97 ALA A C 1
ATOM 773 O O . ALA A 1 97 ? 3.689 -8.271 -17.758 1.00 91.94 97 ALA A O 1
ATOM 774 N N . ASP A 1 98 ? 4.270 -6.118 -18.021 1.00 92.31 98 ASP A N 1
ATOM 775 C CA . ASP A 1 98 ? 5.702 -6.384 -18.129 1.00 92.31 98 ASP A CA 1
ATOM 776 C C . ASP A 1 98 ? 6.236 -7.043 -16.839 1.00 92.31 98 ASP A C 1
ATOM 778 O O . ASP A 1 98 ? 6.959 -8.036 -16.891 1.00 92.31 98 ASP A O 1
ATOM 782 N N . LEU A 1 99 ? 5.856 -6.525 -15.664 1.00 91.62 99 LEU A N 1
ATOM 783 C CA . LEU A 1 99 ? 6.285 -7.065 -14.370 1.00 91.62 99 LEU A CA 1
ATOM 784 C C . LEU A 1 99 ? 5.709 -8.457 -14.092 1.00 91.62 99 LEU A C 1
ATOM 786 O O . LEU A 1 99 ? 6.398 -9.267 -13.477 1.00 91.62 99 LEU A O 1
ATOM 790 N N . GLN A 1 100 ? 4.492 -8.760 -14.550 1.00 90.81 100 GLN A N 1
ATOM 791 C CA . GLN A 1 100 ? 3.936 -10.117 -14.484 1.00 90.81 100 GLN A CA 1
ATOM 792 C C . GLN A 1 100 ? 4.825 -11.098 -15.257 1.00 90.81 100 GLN A C 1
ATOM 794 O O . GLN A 1 100 ? 5.247 -12.114 -14.704 1.00 90.81 100 GLN A O 1
ATOM 799 N N . MET A 1 101 ? 5.176 -10.756 -16.504 1.00 90.06 101 MET A N 1
ATOM 800 C CA . MET A 1 101 ? 6.042 -11.589 -17.345 1.00 90.06 101 MET A CA 1
ATOM 801 C C . MET A 1 101 ? 7.443 -11.753 -16.743 1.00 90.06 101 MET A C 1
ATOM 803 O O . MET A 1 101 ? 7.961 -12.865 -16.686 1.00 90.06 101 MET A O 1
ATOM 807 N N . LEU A 1 102 ? 8.042 -10.667 -16.247 1.00 89.25 102 LEU A N 1
ATOM 808 C CA . LEU A 1 102 ? 9.389 -10.678 -15.663 1.00 89.25 102 LEU A CA 1
ATOM 809 C C . LEU A 1 102 ? 9.495 -11.466 -14.358 1.00 89.25 102 LEU A C 1
ATOM 811 O O . LEU A 1 102 ? 10.578 -11.939 -14.013 1.00 89.25 102 LEU A O 1
ATOM 815 N N . LEU A 1 103 ? 8.407 -11.539 -13.596 1.00 87.94 103 LEU A N 1
ATOM 816 C CA . LEU A 1 103 ? 8.375 -12.213 -12.300 1.00 87.94 103 LEU A CA 1
ATOM 817 C C . LEU A 1 103 ? 7.793 -13.627 -12.385 1.00 87.94 103 LEU A C 1
ATOM 819 O O . LEU A 1 103 ? 7.750 -14.306 -11.365 1.00 87.94 103 LEU A O 1
ATOM 823 N N . GLY A 1 104 ? 7.371 -14.073 -13.575 1.00 86.06 104 GLY A N 1
ATOM 824 C CA . GLY A 1 104 ? 6.793 -15.403 -13.780 1.00 86.06 104 GLY A CA 1
ATOM 825 C C . GLY A 1 104 ? 5.497 -15.630 -12.996 1.00 86.06 104 GLY A C 1
ATOM 826 O O . GLY A 1 104 ? 5.144 -16.768 -12.699 1.00 86.06 104 GLY A O 1
ATOM 827 N N . GLU A 1 105 ? 4.799 -14.557 -12.624 1.00 81.75 105 GLU A N 1
ATOM 828 C CA . GLU A 1 105 ? 3.579 -14.620 -11.820 1.00 81.75 105 GLU A CA 1
ATOM 829 C C . GLU A 1 105 ? 2.351 -14.619 -12.737 1.00 81.75 105 GLU A C 1
ATOM 831 O O . GLU A 1 105 ? 2.304 -13.938 -13.765 1.00 81.75 105 GLU A O 1
ATOM 836 N N . SER A 1 106 ? 1.332 -15.393 -12.363 1.00 81.38 106 SER A N 1
ATOM 837 C CA . SER A 1 106 ? 0.079 -15.437 -13.121 1.00 81.38 106 SER A CA 1
ATOM 838 C C . SER A 1 106 ? -0.634 -14.089 -13.043 1.00 81.38 106 SER A C 1
ATOM 840 O O . SER A 1 106 ? -0.761 -13.511 -11.961 1.00 81.38 106 SER A O 1
ATOM 842 N N . SER A 1 107 ? -1.143 -13.614 -14.184 1.00 75.56 107 SER A N 1
ATOM 843 C CA . SER A 1 107 ? -1.922 -12.378 -14.243 1.00 75.56 107 SER A CA 1
ATOM 844 C C . SER A 1 107 ? -3.109 -12.458 -13.285 1.00 75.56 107 SER A C 1
ATOM 846 O O . SER A 1 107 ? -3.993 -13.305 -13.428 1.00 75.56 107 SER A O 1
ATOM 848 N N . SER A 1 108 ? -3.102 -11.605 -12.264 1.00 88.50 108 SER A N 1
ATOM 849 C CA . SER A 1 108 ? -4.139 -11.551 -11.240 1.00 88.50 108 SER A CA 1
ATOM 850 C C . SER A 1 108 ? -4.332 -10.117 -10.786 1.00 88.50 108 SER A C 1
ATOM 852 O O . SER A 1 108 ? -3.368 -9.400 -10.519 1.00 88.50 108 SER A O 1
ATOM 854 N N . ILE A 1 109 ? -5.591 -9.725 -10.590 1.00 91.25 109 ILE A N 1
ATOM 855 C CA . ILE A 1 109 ? -5.941 -8.425 -10.006 1.00 91.25 109 ILE A CA 1
ATOM 856 C C . ILE A 1 109 ? -5.262 -8.259 -8.637 1.00 91.25 109 ILE A C 1
ATOM 858 O O . ILE A 1 109 ? -4.811 -7.171 -8.292 1.00 91.25 109 ILE A O 1
ATOM 862 N N . THR A 1 110 ? -5.113 -9.342 -7.864 1.00 93.44 110 THR A N 1
ATOM 863 C CA . THR A 1 110 ? -4.399 -9.290 -6.582 1.00 93.44 110 THR A CA 1
ATOM 864 C C . THR A 1 110 ? -2.914 -8.969 -6.766 1.00 93.44 110 THR A C 1
ATOM 866 O O . THR A 1 110 ? -2.343 -8.246 -5.950 1.00 93.44 110 THR A O 1
ATOM 869 N N . PHE A 1 111 ? -2.275 -9.513 -7.806 1.00 93.62 111 PHE A N 1
ATOM 870 C CA . PHE A 1 111 ? -0.877 -9.209 -8.118 1.00 93.62 111 PHE A CA 1
ATOM 871 C C . PHE A 1 111 ? -0.731 -7.730 -8.475 1.00 93.62 111 PHE A C 1
ATOM 873 O O . PHE A 1 111 ? 0.098 -7.038 -7.883 1.00 93.62 111 PHE A O 1
ATOM 880 N N . ASP A 1 112 ? -1.595 -7.225 -9.355 1.00 92.94 112 ASP A N 1
ATOM 881 C CA . ASP A 1 112 ? -1.576 -5.822 -9.768 1.00 92.94 112 ASP A CA 1
ATOM 882 C C . ASP A 1 112 ? -1.766 -4.890 -8.577 1.00 92.94 112 ASP A C 1
ATOM 884 O O . ASP A 1 112 ? -0.993 -3.953 -8.382 1.00 92.94 112 ASP A O 1
ATOM 888 N N . ASN A 1 113 ? -2.741 -5.190 -7.720 1.00 94.00 113 ASN A N 1
ATOM 889 C CA . ASN A 1 113 ? -2.986 -4.447 -6.491 1.00 94.00 113 ASN A CA 1
ATOM 890 C C . ASN A 1 113 ? -1.757 -4.425 -5.571 1.00 94.00 113 ASN A C 1
ATOM 892 O O . ASN A 1 113 ? -1.411 -3.371 -5.033 1.00 94.00 113 ASN A O 1
ATOM 896 N N . LYS A 1 114 ? -1.054 -5.557 -5.419 1.00 94.56 114 LYS A N 1
ATOM 897 C CA . LYS A 1 114 ? 0.191 -5.625 -4.638 1.00 94.56 114 LYS A CA 1
ATOM 898 C C . LYS A 1 114 ? 1.284 -4.764 -5.254 1.00 94.56 114 LYS A C 1
ATOM 900 O O . LYS A 1 114 ? 1.899 -3.984 -4.534 1.00 94.56 114 LYS A O 1
ATOM 905 N N . VAL A 1 115 ? 1.514 -4.861 -6.563 1.00 93.56 115 VAL A N 1
ATOM 906 C CA . VAL A 1 115 ? 2.526 -4.047 -7.254 1.00 93.56 115 VAL A CA 1
ATOM 907 C C . VAL A 1 115 ? 2.216 -2.559 -7.096 1.00 93.56 115 VAL A C 1
ATOM 909 O O . VAL A 1 115 ? 3.086 -1.804 -6.659 1.00 93.56 115 VAL A O 1
ATOM 912 N N . LYS A 1 116 ? 0.972 -2.138 -7.352 1.00 91.88 116 LYS A N 1
ATOM 913 C CA . LYS A 1 116 ? 0.529 -0.747 -7.165 1.00 91.88 116 LYS A CA 1
ATOM 914 C C . LYS A 1 116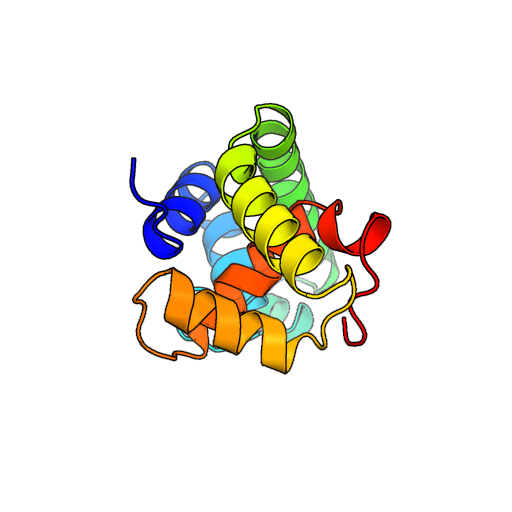 ? 0.749 -0.267 -5.735 1.00 91.88 116 LYS A C 1
ATOM 916 O O . LYS A 1 116 ? 1.290 0.817 -5.526 1.00 91.88 116 LYS A O 1
ATOM 921 N N . PHE A 1 117 ? 0.384 -1.084 -4.750 1.00 92.88 117 PHE A N 1
ATOM 922 C CA . PHE A 1 117 ? 0.586 -0.765 -3.342 1.00 92.88 117 PHE A CA 1
ATOM 923 C C . PHE A 1 117 ? 2.072 -0.574 -3.008 1.00 92.88 117 PHE A C 1
ATOM 925 O O . PHE A 1 117 ? 2.443 0.466 -2.465 1.00 92.88 117 PHE A O 1
ATOM 932 N N . LEU A 1 118 ? 2.944 -1.505 -3.406 1.00 92.81 118 LEU A N 1
ATOM 933 C CA . LEU A 1 118 ? 4.392 -1.409 -3.173 1.00 92.81 118 LEU A CA 1
ATOM 934 C C . LEU A 1 118 ? 5.008 -0.174 -3.852 1.00 92.81 118 LEU A C 1
ATOM 936 O O . LEU A 1 118 ? 5.843 0.509 -3.256 1.00 92.81 118 LEU A O 1
ATOM 940 N N . LEU A 1 119 ? 4.572 0.153 -5.072 1.00 90.38 119 LEU A N 1
ATOM 941 C CA . LEU A 1 119 ? 4.993 1.371 -5.769 1.00 90.38 119 LEU A CA 1
ATOM 942 C C . LEU A 1 119 ? 4.530 2.630 -5.027 1.00 90.38 119 LEU A C 1
ATOM 944 O O . LEU A 1 119 ? 5.352 3.519 -4.791 1.00 90.38 119 LEU A O 1
ATOM 948 N N . SER A 1 120 ? 3.263 2.683 -4.598 1.00 87.69 120 SER A N 1
ATOM 949 C CA . SER A 1 120 ? 2.704 3.826 -3.860 1.00 87.69 120 SER A CA 1
ATOM 950 C C . SER A 1 120 ? 3.422 4.085 -2.534 1.00 87.69 120 SER A C 1
ATOM 952 O O . SER A 1 120 ? 3.645 5.235 -2.165 1.00 87.69 120 SER A O 1
ATOM 954 N N . LEU A 1 121 ? 3.857 3.020 -1.857 1.00 88.19 121 LEU A N 1
ATOM 955 C CA . LEU A 1 121 ? 4.616 3.093 -0.615 1.00 88.19 121 LEU A CA 1
ATOM 956 C C . LEU A 1 121 ? 6.009 3.700 -0.824 1.00 88.19 121 LEU A C 1
ATOM 958 O O . LEU A 1 121 ? 6.498 4.446 0.021 1.00 88.19 121 LEU A O 1
ATOM 962 N N . SER A 1 122 ? 6.653 3.388 -1.951 1.00 80.38 122 SER A N 1
ATOM 963 C CA . SER A 1 122 ? 8.019 3.836 -2.224 1.00 80.38 122 SER A CA 1
ATOM 964 C C . SER A 1 122 ? 8.132 5.334 -2.505 1.00 80.38 122 SER A C 1
ATOM 966 O O . SER A 1 122 ? 9.192 5.913 -2.276 1.00 80.38 122 SER A O 1
ATOM 968 N N . GLY A 1 123 ? 7.087 5.957 -3.066 1.00 70.56 123 GLY A N 1
ATOM 969 C CA . GLY A 1 123 ? 7.117 7.344 -3.546 1.00 70.56 123 GLY A CA 1
ATOM 970 C C . GLY A 1 123 ? 8.248 7.667 -4.540 1.00 70.56 123 GLY A C 1
ATOM 971 O O . GLY A 1 123 ? 8.450 8.836 -4.859 1.00 70.56 123 GLY A O 1
ATOM 972 N N . ALA A 1 124 ? 9.015 6.664 -4.984 1.00 52.78 124 ALA A N 1
ATOM 973 C CA . ALA A 1 124 ? 10.291 6.819 -5.677 1.00 52.78 124 ALA A CA 1
ATOM 974 C C . ALA A 1 124 ? 10.137 6.601 -7.182 1.00 52.78 124 ALA A C 1
ATOM 976 O O . ALA A 1 124 ? 10.687 7.359 -7.978 1.00 52.78 124 ALA A O 1
ATOM 977 N N . VAL A 1 125 ? 9.332 5.609 -7.576 1.00 52.91 125 VAL A N 1
ATOM 978 C CA . VAL A 1 125 ? 9.095 5.322 -8.997 1.00 52.91 125 VAL A CA 1
ATOM 979 C C . VAL A 1 125 ? 8.274 6.435 -9.646 1.00 52.91 125 VAL A C 1
ATOM 981 O O . VAL A 1 125 ? 8.568 6.806 -10.767 1.00 52.91 125 VAL A O 1
ATOM 984 N N . THR A 1 126 ? 7.340 7.057 -8.924 1.00 49.19 126 THR A N 1
ATOM 985 C CA . THR A 1 126 ? 6.539 8.190 -9.425 1.00 49.19 126 THR A CA 1
ATOM 986 C C . THR A 1 126 ? 7.292 9.514 -9.509 1.00 49.19 126 THR A C 1
ATOM 988 O O . THR A 1 126 ? 6.902 10.384 -10.281 1.00 49.19 126 THR A O 1
ATOM 991 N N . LYS A 1 127 ? 8.348 9.703 -8.706 1.00 46.44 127 LYS A N 1
ATOM 992 C CA . LYS A 1 127 ? 9.138 10.946 -8.705 1.00 46.44 127 LYS A CA 1
ATOM 993 C C . LYS A 1 127 ? 10.212 10.966 -9.788 1.00 46.44 127 LYS A C 1
ATOM 995 O O . LYS A 1 127 ? 10.469 12.024 -10.348 1.00 46.44 127 LYS A O 1
ATOM 1000 N N . ASN A 1 128 ? 10.819 9.813 -10.076 1.00 40.62 128 ASN A N 1
ATOM 1001 C CA . ASN A 1 128 ? 11.884 9.692 -11.075 1.00 40.62 128 ASN A CA 1
ATOM 1002 C C . ASN A 1 128 ? 11.381 9.207 -12.443 1.00 40.62 128 ASN A C 1
ATOM 1004 O O . ASN A 1 128 ? 12.079 9.383 -13.437 1.00 40.62 128 ASN A O 1
ATOM 1008 N N . PHE A 1 129 ? 10.185 8.614 -12.505 1.00 48.78 129 PHE A N 1
ATOM 1009 C CA . PHE A 1 129 ? 9.569 8.130 -13.736 1.00 48.78 129 PHE A CA 1
ATOM 1010 C C . PHE A 1 129 ? 8.102 8.574 -13.799 1.00 48.78 129 PHE A C 1
ATOM 1012 O O . PHE A 1 129 ? 7.364 8.505 -12.815 1.00 48.78 129 PHE A O 1
ATOM 1019 N N . ILE A 1 130 ? 7.661 9.048 -14.967 1.00 46.34 130 ILE A N 1
ATOM 1020 C CA . ILE A 1 130 ? 6.282 9.510 -15.158 1.00 46.34 130 ILE A CA 1
ATOM 1021 C C . ILE A 1 130 ? 5.382 8.280 -15.318 1.00 46.34 130 ILE A C 1
ATOM 1023 O O . ILE A 1 130 ? 5.266 7.714 -16.406 1.00 46.34 130 ILE A O 1
ATOM 1027 N N . LEU A 1 131 ? 4.738 7.858 -14.229 1.00 51.03 131 LEU A N 1
ATOM 1028 C CA . LEU A 1 131 ? 3.620 6.919 -14.285 1.00 51.03 131 LEU A CA 1
ATOM 1029 C C . LEU A 1 131 ? 2.349 7.703 -14.619 1.00 51.03 131 LEU A C 1
ATOM 1031 O O . LEU A 1 131 ? 1.799 8.413 -13.781 1.00 51.03 131 LEU A O 1
ATOM 1035 N N . ILE A 1 132 ? 1.896 7.595 -15.867 1.00 38.62 132 ILE A N 1
ATOM 1036 C CA . ILE A 1 132 ? 0.643 8.209 -16.316 1.00 38.62 132 ILE A CA 1
ATOM 1037 C C . ILE A 1 132 ? -0.506 7.297 -15.859 1.00 38.62 132 ILE A C 1
ATOM 1039 O O . ILE A 1 132 ? -0.794 6.308 -16.539 1.00 38.62 132 ILE A O 1
ATOM 1043 N N . GLY A 1 133 ? -1.127 7.597 -14.708 1.00 49.50 133 GLY A N 1
ATOM 1044 C CA . GLY A 1 133 ? -2.376 6.929 -14.300 1.00 49.50 133 GLY A CA 1
ATOM 1045 C C . GLY A 1 133 ? -2.686 6.696 -12.813 1.00 49.50 133 GLY A C 1
ATOM 1046 O O . GLY A 1 133 ? -3.687 6.028 -12.567 1.00 49.50 133 GLY A O 1
ATOM 1047 N N . ILE A 1 134 ? -1.911 7.214 -11.849 1.00 40.53 134 ILE A N 1
ATOM 1048 C CA . ILE A 1 134 ? -2.214 7.050 -10.405 1.00 40.53 134 ILE A CA 1
ATOM 1049 C C . ILE A 1 134 ? -3.158 8.143 -9.903 1.00 40.53 134 ILE A C 1
ATOM 1051 O O . ILE A 1 134 ? -2.875 9.326 -10.197 1.00 40.53 134 ILE A O 1
#